Protein AF-A0A6V7JD70-F1 (afdb_monomer_lite)

Sequence (118 aa):
MYSDPYKYSPSQYSVVLLTIDLHSAAPRLDLDSLESGYHGLVKENETLVEVTPQIRALGVKVCSFRIANKHHGDAPFEIVVKERGIAELRALRVLNCEKRRNYKFDIAAVGCNGAQSE

Organism: NCBI:txid1563983

Foldseek 3Di:
DDDDPPPDDLQFKAKEFEAAPDDDDDFEWPDPDNVVGKIWIDTAPFFWIDIPPWTFTDDAAFDAKDWADQPDDDDQWGWAADPRRTITITGVDGDRCNVHRYGYTYMWTAHPVRIIYD

InterPro domains:
  IPR060323 Calsyntenin, N-terminal domain [PF28399] (20-117)

pLDDT: mean 80.75, std 14.86, range [36.03, 96.69]

Radius of gyration: 14.49 Å; chains: 1; bounding box: 30×36×38 Å

Secondary structure (DSSP, 8-state):
-PPPTTS--TTSEEEEEEEE---S-S-EE--S-TTT-EEEEEETT--EEEEESPEEEESSPEEEEEEE--TTS---EEEEE-GGGEEEEEESS---TTT--EEEEEEEEEETTS-B--

Structure (mmCIF, N/CA/C/O backbone):
data_AF-A0A6V7JD70-F1
#
_entry.id   AF-A0A6V7JD70-F1
#
loop_
_atom_site.group_PDB
_atom_site.id
_atom_site.type_symbol
_atom_site.label_atom_id
_atom_site.label_alt_id
_atom_site.label_comp_id
_atom_site.label_asym_id
_atom_site.label_entity_id
_atom_site.label_seq_id
_atom_site.pdbx_PDB_ins_code
_atom_site.Cartn_x
_atom_site.Cartn_y
_atom_site.Cartn_z
_atom_site.occupancy
_atom_site.B_iso_or_equiv
_atom_site.auth_seq_id
_atom_site.auth_comp_id
_atom_site.auth_asym_id
_atom_site.auth_atom_id
_atom_site.pdbx_PDB_model_num
ATOM 1 N N . MET A 1 1 ? 0.426 24.000 4.155 1.00 36.03 1 MET A N 1
ATOM 2 C CA . MET A 1 1 ? -0.680 23.571 5.036 1.00 36.03 1 MET A CA 1
ATOM 3 C C . MET A 1 1 ? -0.138 22.455 5.908 1.00 36.03 1 MET A C 1
ATOM 5 O O . MET A 1 1 ? 0.141 21.390 5.384 1.00 36.03 1 MET A O 1
ATOM 9 N N . TYR A 1 2 ? 0.142 22.745 7.177 1.00 40.34 2 TYR A N 1
ATOM 10 C CA . TYR A 1 2 ? 0.615 21.751 8.143 1.00 40.34 2 TYR A CA 1
ATOM 11 C C . TYR A 1 2 ? -0.624 21.083 8.744 1.00 40.34 2 TYR A C 1
ATOM 13 O O . TYR A 1 2 ? -1.470 21.775 9.310 1.00 40.34 2 TYR A O 1
ATOM 21 N N . SER A 1 3 ? -0.780 19.775 8.557 1.00 42.06 3 SER A N 1
ATOM 22 C CA . SER A 1 3 ? -1.846 19.001 9.194 1.00 42.06 3 SER A CA 1
ATOM 23 C C . SER A 1 3 ? -1.611 18.998 10.705 1.00 42.06 3 SER A C 1
ATOM 25 O O . SER A 1 3 ? -0.525 18.636 11.152 1.00 42.06 3 SER A O 1
ATOM 27 N N . ASP A 1 4 ? -2.600 19.435 11.482 1.00 40.47 4 ASP A N 1
ATOM 28 C CA . ASP A 1 4 ? -2.531 19.485 12.945 1.00 40.47 4 ASP A CA 1
ATOM 29 C C . ASP A 1 4 ? -2.357 18.063 13.529 1.00 40.47 4 ASP A C 1
ATOM 31 O O . ASP A 1 4 ? -3.238 17.216 13.331 1.00 40.47 4 ASP A O 1
ATOM 35 N N . PRO A 1 5 ? -1.245 17.770 14.232 1.00 49.94 5 PRO A N 1
ATOM 36 C CA . PRO A 1 5 ? -0.955 16.435 14.753 1.00 49.94 5 PRO A CA 1
ATOM 37 C C . PRO A 1 5 ? -1.895 15.998 15.891 1.00 49.94 5 PRO A C 1
ATOM 39 O O . PRO A 1 5 ? -1.912 14.815 16.225 1.00 49.94 5 PRO A O 1
ATOM 42 N N . TYR A 1 6 ? -2.711 16.897 16.458 1.00 48.41 6 TYR A N 1
ATOM 43 C CA . TYR A 1 6 ? -3.656 16.577 17.541 1.00 48.41 6 TYR A CA 1
ATOM 44 C C . TYR A 1 6 ? -5.079 16.253 17.066 1.00 48.41 6 TYR A C 1
ATOM 46 O O . TYR A 1 6 ? -5.964 16.001 17.883 1.00 48.41 6 TYR A O 1
ATOM 54 N N . LYS A 1 7 ? -5.325 16.211 15.751 1.00 49.59 7 LYS A N 1
ATOM 55 C CA . LYS A 1 7 ? -6.655 15.899 15.196 1.00 49.59 7 LYS A CA 1
ATOM 56 C C . LYS A 1 7 ? -7.028 14.406 15.266 1.00 49.59 7 LYS A C 1
ATOM 58 O O . LYS A 1 7 ? -8.163 14.038 14.966 1.00 49.59 7 LYS A O 1
ATOM 63 N N . TYR A 1 8 ? -6.089 13.545 15.655 1.00 55.47 8 TYR A N 1
ATOM 64 C CA . TYR A 1 8 ? -6.218 12.091 15.597 1.00 55.47 8 TYR A CA 1
ATOM 65 C C . TYR A 1 8 ? -6.342 11.506 17.008 1.00 55.47 8 TYR A C 1
ATOM 67 O O . TYR A 1 8 ? -5.379 11.514 17.771 1.00 55.47 8 TYR A O 1
ATOM 75 N N . SER A 1 9 ? -7.515 10.966 17.367 1.00 58.69 9 SER A N 1
ATOM 76 C CA . SER A 1 9 ? -7.628 10.133 18.572 1.00 58.69 9 SER A CA 1
ATOM 77 C C . SER A 1 9 ? -6.823 8.846 18.351 1.00 58.69 9 SER A C 1
ATOM 79 O O . SER A 1 9 ? -7.176 8.095 17.439 1.00 58.69 9 SER A O 1
ATOM 81 N N . PRO A 1 10 ? -5.790 8.526 19.156 1.00 61.44 10 PRO A N 1
ATOM 82 C CA . PRO A 1 10 ? -4.916 7.371 18.915 1.00 61.44 10 PRO A CA 1
ATOM 83 C C . PRO A 1 10 ? -5.638 6.016 18.905 1.00 61.44 10 PRO A C 1
ATOM 85 O O . PRO A 1 10 ? -5.079 5.027 18.440 1.00 61.44 10 PRO A O 1
ATOM 88 N N . SER A 1 11 ? -6.856 5.949 19.453 1.00 67.19 11 SER A N 1
ATOM 89 C CA . SER A 1 11 ? -7.700 4.750 19.438 1.00 67.19 11 SER A CA 1
ATOM 90 C C . SER A 1 11 ? -8.355 4.479 18.083 1.00 67.19 11 SER A C 1
ATOM 92 O O . SER A 1 11 ? -8.623 3.327 17.773 1.00 67.19 11 SER A O 1
ATOM 94 N N . GLN A 1 12 ? -8.567 5.512 17.264 1.00 83.81 12 GLN A N 1
ATOM 95 C CA . GLN A 1 12 ? -9.354 5.425 16.031 1.00 83.81 12 GLN A CA 1
ATOM 96 C C . GLN A 1 12 ? -8.512 5.168 14.781 1.00 83.81 12 GLN A C 1
ATOM 98 O O . GLN A 1 12 ? -9.055 5.208 13.683 1.00 83.81 12 GLN A O 1
ATOM 103 N N . TYR A 1 13 ? -7.199 4.965 14.902 1.00 89.31 13 TYR A N 1
ATOM 104 C CA . TYR A 1 13 ? -6.320 4.809 13.744 1.00 89.31 13 TYR A CA 1
ATOM 105 C C . TYR A 1 13 ? -5.372 3.629 13.912 1.00 89.31 13 TYR A C 1
ATOM 107 O O . TYR A 1 13 ? -4.883 3.348 15.008 1.00 89.31 13 TYR A O 1
ATOM 115 N N . SER A 1 14 ? -5.074 2.968 12.796 1.00 90.94 14 SER A N 1
ATOM 116 C CA . SER A 1 14 ? -3.973 2.014 12.694 1.00 90.94 14 SER A CA 1
ATOM 117 C C . SER A 1 14 ? -2.902 2.557 11.754 1.00 90.94 14 SER A C 1
ATOM 119 O O . SER A 1 14 ? -3.201 3.117 10.700 1.00 90.94 14 SER A O 1
ATOM 121 N N . VAL A 1 15 ? -1.644 2.338 12.124 1.00 90.94 15 VAL A N 1
ATOM 122 C CA . VAL A 1 15 ? -0.478 2.603 11.284 1.00 90.94 15 VAL A CA 1
ATOM 123 C C . VAL A 1 15 ? -0.213 1.387 10.403 1.00 90.94 15 VAL A C 1
ATOM 125 O O . VAL A 1 15 ? -0.252 0.241 10.864 1.00 90.94 15 VAL A O 1
ATOM 128 N N . VAL A 1 16 ? 0.070 1.636 9.130 1.00 90.69 16 VAL A N 1
ATOM 129 C CA . VAL A 1 16 ? 0.431 0.621 8.143 1.00 90.69 16 VAL A CA 1
ATOM 130 C C . VAL A 1 16 ? 1.813 0.946 7.597 1.00 90.69 16 VAL A C 1
ATOM 132 O O . VAL A 1 16 ? 2.008 1.984 6.983 1.00 90.69 16 VAL A O 1
ATOM 135 N N . LEU A 1 17 ? 2.779 0.067 7.818 1.00 90.00 17 LEU A N 1
ATOM 136 C CA . LEU A 1 17 ? 4.118 0.187 7.255 1.00 90.00 17 LEU A CA 1
ATOM 137 C C . LEU A 1 17 ? 4.233 -0.779 6.083 1.00 90.00 17 LEU A C 1
ATOM 139 O O . LEU A 1 17 ? 4.088 -1.989 6.274 1.00 90.00 17 LEU A O 1
ATOM 143 N N . LEU A 1 18 ? 4.483 -0.251 4.886 1.00 87.75 18 LEU A N 1
ATOM 144 C CA . LEU A 1 18 ? 4.774 -1.077 3.721 1.00 87.75 18 LEU A CA 1
ATOM 145 C C . LEU A 1 18 ? 6.260 -1.003 3.409 1.00 87.75 18 LEU A C 1
ATOM 147 O O . LEU A 1 18 ? 6.804 0.075 3.173 1.00 87.75 18 LEU A O 1
ATOM 151 N N . THR A 1 19 ? 6.900 -2.160 3.410 1.00 85.62 19 THR A N 1
ATOM 152 C CA . THR A 1 19 ? 8.288 -2.331 2.983 1.00 85.62 19 THR A CA 1
ATOM 153 C C . THR A 1 19 ? 8.327 -2.997 1.612 1.00 85.62 19 THR A C 1
ATOM 155 O O . THR A 1 19 ? 7.290 -3.385 1.070 1.00 85.62 19 THR A O 1
ATOM 158 N N . ILE A 1 20 ? 9.499 -3.044 0.992 1.00 78.62 20 ILE A N 1
ATOM 159 C CA . ILE A 1 20 ? 9.643 -3.552 -0.371 1.00 78.62 20 ILE A CA 1
ATOM 160 C C . ILE A 1 20 ? 10.289 -4.931 -0.315 1.00 78.62 20 ILE A C 1
ATOM 162 O O . ILE A 1 20 ? 11.307 -5.113 0.353 1.00 78.62 20 ILE A O 1
ATOM 166 N N . ASP A 1 21 ? 9.672 -5.896 -0.998 1.00 71.75 21 ASP A N 1
ATOM 167 C CA . ASP A 1 21 ? 10.217 -7.245 -1.147 1.00 71.75 21 ASP A CA 1
ATOM 168 C C . ASP A 1 21 ? 11.270 -7.245 -2.266 1.00 71.75 21 ASP A C 1
ATOM 170 O O . ASP A 1 21 ? 10.946 -7.461 -3.432 1.00 71.75 21 ASP A O 1
ATOM 174 N N . LEU A 1 22 ? 12.522 -6.967 -1.897 1.00 59.62 22 LEU A N 1
ATOM 175 C CA . LEU A 1 22 ? 13.668 -6.822 -2.799 1.00 59.62 22 LEU A CA 1
ATOM 176 C C . LEU A 1 22 ? 14.030 -8.153 -3.481 1.00 59.62 22 LEU A C 1
ATOM 178 O O . LEU A 1 22 ? 14.920 -8.878 -3.031 1.00 59.62 22 LEU A O 1
ATOM 182 N N . HIS A 1 23 ? 13.368 -8.474 -4.592 1.00 55.81 23 HIS A N 1
ATOM 183 C CA . HIS A 1 23 ? 13.772 -9.556 -5.489 1.00 55.81 23 HIS A CA 1
ATOM 184 C C . HIS A 1 23 ? 13.995 -9.002 -6.901 1.00 55.81 23 HIS A C 1
ATOM 186 O O . HIS A 1 23 ? 13.098 -8.471 -7.543 1.00 55.81 23 HIS A O 1
ATOM 192 N N . SER A 1 24 ? 15.227 -9.135 -7.390 1.00 54.41 24 SER A N 1
ATOM 193 C CA . SER A 1 24 ? 15.756 -8.522 -8.612 1.00 54.41 24 SER A CA 1
ATOM 194 C C . SER A 1 24 ? 14.913 -8.754 -9.883 1.00 54.41 24 SER A C 1
ATOM 196 O O . SER A 1 24 ? 15.051 -9.797 -10.526 1.00 54.41 24 SER A O 1
ATOM 198 N N . ALA A 1 25 ? 14.110 -7.761 -10.284 1.00 55.84 25 ALA A N 1
ATOM 199 C CA . ALA A 1 25 ? 13.703 -7.427 -11.659 1.00 55.84 25 ALA A CA 1
ATOM 200 C C . ALA A 1 25 ? 12.902 -6.095 -11.668 1.00 55.84 25 ALA A C 1
ATOM 202 O O . ALA A 1 25 ? 12.599 -5.529 -10.627 1.00 55.84 25 ALA A O 1
ATOM 203 N N . ALA A 1 26 ? 12.614 -5.530 -12.847 1.00 58.38 26 ALA A N 1
ATOM 204 C CA . ALA A 1 26 ? 11.713 -4.374 -13.000 1.00 58.38 26 ALA A CA 1
ATOM 205 C C . ALA A 1 26 ? 10.241 -4.836 -12.953 1.00 58.38 26 ALA A C 1
ATOM 207 O O . ALA A 1 26 ? 9.986 -5.954 -13.402 1.00 58.38 26 ALA A O 1
ATOM 208 N N . PRO A 1 27 ? 9.233 -4.030 -12.551 1.00 61.81 27 PRO A N 1
ATOM 209 C CA . PRO A 1 27 ? 9.190 -2.561 -12.374 1.00 61.81 27 PRO A CA 1
ATOM 210 C C . PRO A 1 27 ? 9.967 -2.021 -11.164 1.00 61.81 27 PRO A C 1
ATOM 212 O O . PRO A 1 27 ? 10.473 -2.797 -10.385 1.00 61.81 27 PRO A O 1
ATOM 215 N N . ARG A 1 28 ? 10.113 -0.699 -11.008 1.00 75.62 28 ARG A N 1
ATOM 216 C CA . ARG A 1 28 ? 10.752 -0.095 -9.816 1.00 75.62 28 ARG A CA 1
ATOM 217 C C . ARG A 1 28 ? 9.771 0.796 -9.082 1.00 75.62 28 ARG A C 1
ATOM 219 O O . ARG A 1 28 ? 9.039 1.534 -9.741 1.00 75.62 28 ARG A O 1
ATOM 226 N N . LEU A 1 29 ? 9.754 0.751 -7.758 1.00 75.50 29 LEU A N 1
ATOM 227 C CA . LEU A 1 29 ? 8.923 1.653 -6.963 1.00 75.50 29 LEU A CA 1
ATOM 228 C C . LEU A 1 29 ? 9.496 3.082 -6.971 1.00 75.50 29 LEU A C 1
ATOM 230 O O . LEU A 1 29 ? 10.707 3.278 -6.925 1.00 75.50 29 LEU A O 1
ATOM 234 N N . ASP A 1 30 ? 8.609 4.072 -7.080 1.00 76.88 30 ASP A N 1
ATOM 235 C CA . ASP A 1 30 ? 8.908 5.512 -7.098 1.00 76.88 30 ASP A CA 1
ATOM 236 C C . ASP A 1 30 ? 9.128 5.994 -5.653 1.00 76.88 30 ASP A C 1
ATOM 238 O O . ASP A 1 30 ? 8.254 6.608 -5.038 1.00 76.88 30 ASP A O 1
ATOM 242 N N . LEU A 1 31 ? 10.254 5.586 -5.064 1.00 74.94 31 LEU A N 1
ATOM 243 C CA . LEU A 1 31 ? 10.667 5.911 -3.700 1.00 74.94 31 LEU A CA 1
ATOM 244 C C . LEU A 1 31 ? 12.101 6.436 -3.696 1.00 74.94 31 LEU A C 1
ATOM 246 O O . LEU A 1 31 ? 12.994 5.812 -4.266 1.00 74.94 31 LEU A O 1
ATOM 250 N N . ASP A 1 32 ? 12.325 7.547 -2.993 1.00 69.88 32 ASP A N 1
ATOM 251 C CA . ASP A 1 32 ? 13.646 8.181 -2.894 1.00 69.88 32 ASP A CA 1
ATOM 252 C C . ASP A 1 32 ? 14.673 7.294 -2.167 1.00 69.88 32 ASP A C 1
ATOM 254 O O . ASP A 1 32 ? 15.869 7.351 -2.4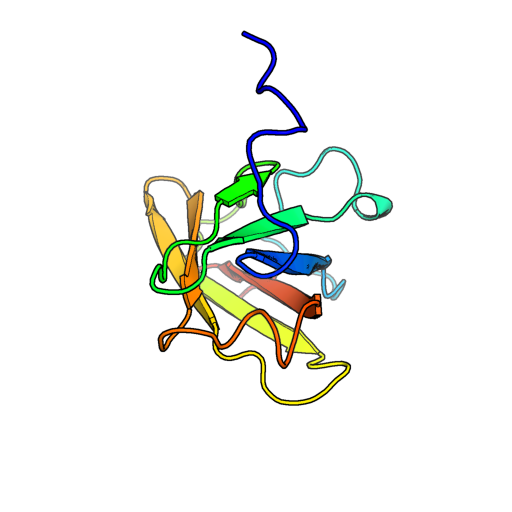48 1.00 69.88 32 ASP A O 1
ATOM 258 N N . SER A 1 33 ? 14.210 6.460 -1.229 1.00 67.12 33 SER A N 1
ATOM 259 C CA . SER A 1 33 ? 15.029 5.480 -0.516 1.00 67.12 33 SER A CA 1
ATOM 260 C C . SER A 1 33 ? 14.206 4.250 -0.134 1.00 67.12 33 SER A C 1
ATOM 262 O O . SER A 1 33 ? 13.146 4.360 0.487 1.00 67.12 33 SER A O 1
ATOM 264 N N . LEU A 1 34 ? 14.739 3.067 -0.452 1.00 63.50 34 LEU A N 1
ATOM 265 C CA . LEU A 1 34 ? 14.159 1.768 -0.092 1.00 63.50 34 LEU A CA 1
ATOM 266 C C . LEU A 1 34 ? 14.106 1.557 1.433 1.00 63.50 34 LEU A C 1
ATOM 268 O O . LEU A 1 34 ? 13.245 0.832 1.925 1.00 63.50 34 LEU A O 1
ATOM 272 N N . GLU A 1 35 ? 14.977 2.234 2.191 1.00 64.00 35 GLU A N 1
ATOM 273 C CA . GLU A 1 35 ? 14.992 2.187 3.660 1.00 64.00 35 GLU A CA 1
ATOM 274 C C . GLU A 1 35 ? 13.824 2.964 4.287 1.00 64.00 35 GLU A C 1
ATOM 276 O O . GLU A 1 35 ? 13.463 2.715 5.435 1.00 64.00 35 GLU A O 1
ATOM 281 N N . SER A 1 36 ? 13.221 3.899 3.542 1.00 69.19 36 SER A N 1
ATOM 282 C CA . SER A 1 36 ? 12.136 4.752 4.046 1.00 69.19 36 SER A CA 1
ATOM 283 C C . SER A 1 36 ? 10.759 4.088 3.957 1.00 69.19 36 SER A C 1
ATOM 285 O O . SER A 1 36 ? 9.885 4.403 4.764 1.00 69.19 36 SER A O 1
ATOM 287 N N . GLY A 1 37 ? 10.565 3.154 3.016 1.00 82.88 37 GLY A N 1
ATOM 288 C CA . GLY A 1 37 ? 9.290 2.467 2.793 1.00 82.88 37 GLY A CA 1
ATOM 289 C C . GLY A 1 37 ? 8.102 3.418 2.588 1.00 82.88 37 GLY A C 1
ATOM 290 O O . GLY A 1 37 ? 8.258 4.601 2.282 1.00 82.88 37 GLY A O 1
ATOM 291 N N . TYR A 1 38 ? 6.893 2.897 2.781 1.00 89.44 38 TYR A N 1
ATOM 292 C CA . TYR A 1 38 ? 5.664 3.684 2.779 1.00 89.44 38 TYR A CA 1
ATOM 293 C C . TYR A 1 38 ? 5.010 3.690 4.157 1.00 89.44 38 TYR A C 1
ATOM 295 O O . TYR A 1 38 ? 4.921 2.659 4.831 1.00 89.44 38 TYR A O 1
ATOM 303 N N . HIS A 1 39 ? 4.477 4.850 4.528 1.00 91.69 39 HIS A N 1
ATOM 304 C CA . HIS A 1 39 ? 3.739 5.050 5.765 1.00 91.69 39 HIS A CA 1
ATOM 305 C C . HIS A 1 39 ? 2.269 5.292 5.443 1.00 91.69 39 HIS A C 1
ATOM 307 O O . HIS A 1 39 ? 1.922 6.235 4.737 1.00 91.69 39 HIS A O 1
ATOM 313 N N . GLY A 1 40 ? 1.411 4.420 5.951 1.00 92.75 40 GLY A N 1
ATOM 314 C CA . GLY A 1 40 ? -0.031 4.455 5.795 1.00 92.75 40 GLY A CA 1
ATOM 315 C C . GLY A 1 40 ? -0.743 4.760 7.108 1.00 92.75 40 GLY A C 1
ATOM 316 O O . GLY A 1 40 ? -0.358 4.248 8.161 1.00 92.75 40 GLY A O 1
ATOM 317 N N . LEU A 1 41 ? -1.818 5.537 7.037 1.00 93.75 41 LEU A N 1
ATOM 318 C CA . LEU A 1 41 ? -2.772 5.727 8.127 1.00 93.75 41 LEU A CA 1
ATOM 319 C C . LEU A 1 41 ? -4.162 5.303 7.665 1.00 93.75 41 LEU A C 1
ATOM 321 O O . LEU A 1 41 ? -4.617 5.685 6.590 1.00 93.75 41 LEU A O 1
ATOM 325 N N . VAL A 1 42 ? -4.839 4.495 8.476 1.00 93.81 42 VAL A N 1
ATOM 326 C CA . VAL A 1 42 ? -6.226 4.089 8.232 1.00 93.81 42 VAL A CA 1
ATOM 327 C C . VAL A 1 42 ? -7.055 4.355 9.469 1.00 93.81 42 VAL A C 1
ATOM 329 O O . VAL A 1 42 ? -6.633 4.048 10.585 1.00 93.81 42 VAL A O 1
ATOM 332 N N . LYS A 1 43 ? -8.229 4.940 9.257 1.00 92.44 43 LYS A N 1
ATOM 333 C CA . LYS A 1 43 ? -9.177 5.278 10.308 1.00 92.44 43 LYS A CA 1
ATOM 334 C C . LYS A 1 43 ? -10.176 4.150 10.531 1.00 92.44 43 LYS A C 1
ATOM 336 O O . LYS A 1 43 ? -10.621 3.489 9.596 1.00 92.44 43 LYS A O 1
ATOM 341 N N . GLU A 1 44 ? -10.572 3.967 11.777 1.00 84.56 44 GLU A N 1
ATOM 342 C CA . GLU A 1 44 ? -11.616 3.044 12.184 1.00 84.56 44 GLU A CA 1
ATOM 343 C C . GLU A 1 44 ? -12.927 3.403 11.468 1.00 84.56 44 GLU A C 1
ATOM 345 O O . GLU A 1 44 ? -13.380 4.549 11.507 1.00 84.56 44 GLU A O 1
ATOM 350 N N . ASN A 1 45 ? -13.531 2.405 10.813 1.00 87.88 45 ASN A N 1
ATOM 351 C CA . ASN A 1 45 ? -14.696 2.506 9.912 1.00 87.88 45 ASN A CA 1
ATOM 352 C C . ASN A 1 45 ? -14.436 3.025 8.491 1.00 87.88 45 ASN A C 1
ATOM 354 O O . ASN A 1 45 ? -15.372 3.091 7.696 1.00 87.88 45 ASN A O 1
ATOM 358 N N . GLU A 1 46 ? -13.190 3.315 8.132 1.00 92.88 46 GLU A N 1
ATOM 359 C CA . GLU A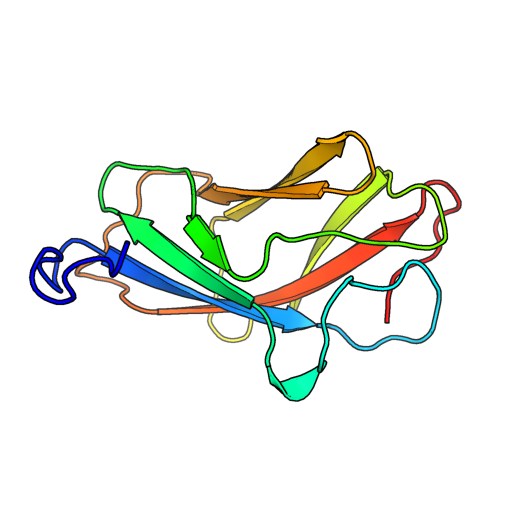 1 46 ? -12.801 3.616 6.756 1.00 92.88 46 GLU A CA 1
ATOM 360 C C . GLU A 1 46 ? -11.967 2.461 6.190 1.00 92.88 46 GLU A C 1
ATOM 362 O O . GLU A 1 46 ? -11.339 1.692 6.921 1.00 92.88 46 GLU A O 1
ATOM 367 N N . THR A 1 47 ? -12.006 2.287 4.869 1.00 94.56 47 THR A N 1
ATOM 368 C CA . THR A 1 47 ? -11.228 1.241 4.191 1.00 94.56 47 THR A CA 1
ATOM 369 C C . THR A 1 47 ? -10.079 1.806 3.374 1.00 94.56 47 THR A C 1
ATOM 371 O O . THR A 1 47 ? -9.129 1.081 3.108 1.00 94.56 47 THR A O 1
ATOM 374 N N . LEU A 1 48 ? -10.122 3.079 2.981 1.00 96.25 48 LEU A N 1
ATOM 375 C CA . LEU A 1 48 ? -9.020 3.710 2.268 1.00 96.25 48 LEU A CA 1
ATOM 376 C C . LEU A 1 48 ? -7.873 4.005 3.240 1.00 96.25 48 LEU A C 1
ATOM 378 O O . LEU A 1 48 ? -8.095 4.581 4.302 1.00 96.25 48 LEU A O 1
ATOM 382 N N . VAL A 1 49 ? -6.657 3.610 2.868 1.00 95.44 49 VAL A N 1
ATOM 383 C CA . VAL A 1 49 ? -5.450 3.940 3.628 1.00 95.44 49 VAL A CA 1
ATOM 384 C C . VAL A 1 49 ? -4.783 5.155 2.993 1.00 95.44 49 VAL A C 1
ATOM 386 O O . VAL A 1 49 ? -4.483 5.159 1.798 1.00 95.44 49 VAL A O 1
ATOM 389 N N . GLU A 1 50 ? -4.520 6.178 3.798 1.00 95.06 50 GLU A N 1
ATOM 390 C CA . GLU A 1 50 ? -3.752 7.352 3.397 1.00 95.06 50 GLU A CA 1
ATOM 391 C C . GLU A 1 50 ? -2.262 7.005 3.414 1.00 95.06 50 GLU A C 1
ATOM 393 O O . GLU A 1 50 ? -1.661 6.922 4.482 1.00 95.06 50 GLU A O 1
ATOM 398 N N . VAL A 1 51 ? -1.670 6.757 2.241 1.00 93.81 51 VAL A N 1
ATOM 399 C CA . VAL A 1 51 ? -0.269 6.325 2.110 1.00 93.81 51 VAL A CA 1
ATOM 400 C C . VAL A 1 51 ? 0.623 7.472 1.638 1.00 93.81 51 VAL A C 1
ATOM 402 O O . VAL A 1 51 ? 0.313 8.140 0.651 1.00 93.81 51 VAL A O 1
ATOM 405 N N . THR A 1 52 ? 1.742 7.673 2.335 1.00 89.88 52 THR A N 1
ATOM 406 C CA . THR A 1 52 ? 2.775 8.663 2.016 1.00 89.88 52 THR A CA 1
ATOM 407 C C . THR A 1 52 ? 4.166 8.005 1.960 1.00 89.88 52 THR A C 1
ATOM 409 O O . THR A 1 52 ? 4.545 7.316 2.913 1.00 89.88 52 THR A O 1
ATOM 412 N N . PRO A 1 53 ? 4.952 8.231 0.888 1.00 90.19 53 PRO A N 1
ATOM 413 C CA . PRO A 1 53 ? 4.536 8.869 -0.367 1.00 90.19 53 PRO A CA 1
ATOM 414 C C . PRO A 1 53 ? 3.498 8.018 -1.122 1.00 90.19 53 PRO A C 1
ATOM 416 O O . PRO A 1 53 ? 3.190 6.897 -0.725 1.00 90.19 53 PRO A O 1
ATOM 419 N N . GLN A 1 54 ? 2.916 8.553 -2.197 1.00 91.31 54 GLN A N 1
ATOM 420 C CA . GLN A 1 54 ? 1.957 7.797 -3.007 1.00 91.31 54 GLN A CA 1
ATOM 421 C C . GLN A 1 54 ? 2.614 6.524 -3.563 1.00 91.31 54 GLN A C 1
ATOM 423 O O . GLN A 1 54 ? 3.711 6.580 -4.116 1.00 91.31 54 GLN A O 1
ATOM 428 N N . ILE A 1 55 ? 1.924 5.383 -3.468 1.00 92.12 55 ILE A N 1
ATOM 429 C CA . ILE A 1 55 ? 2.408 4.137 -4.069 1.00 92.12 55 ILE A CA 1
ATOM 430 C C . ILE A 1 55 ? 2.389 4.303 -5.584 1.00 92.12 55 ILE A C 1
ATOM 432 O O . ILE A 1 55 ? 1.333 4.512 -6.190 1.00 92.12 55 ILE A O 1
ATOM 436 N N . ARG A 1 56 ? 3.563 4.191 -6.197 1.00 90.81 56 ARG A N 1
ATOM 437 C CA . ARG A 1 56 ? 3.725 4.289 -7.640 1.00 90.81 56 ARG A CA 1
ATOM 438 C C . ARG A 1 56 ? 4.906 3.454 -8.096 1.00 90.81 56 ARG A C 1
ATOM 440 O O . ARG A 1 56 ? 5.912 3.365 -7.406 1.00 90.81 56 ARG A O 1
ATOM 447 N N . ALA A 1 57 ? 4.769 2.851 -9.268 1.00 87.69 57 ALA A N 1
ATOM 448 C CA . ALA A 1 57 ? 5.825 2.094 -9.917 1.00 87.69 57 ALA A CA 1
ATOM 449 C C . ALA A 1 57 ? 6.128 2.652 -11.317 1.00 87.69 57 ALA A C 1
ATOM 451 O O . ALA A 1 57 ? 5.224 3.072 -12.045 1.00 87.69 57 ALA A O 1
ATOM 452 N N . LEU A 1 58 ? 7.407 2.639 -11.687 1.00 84.62 58 LEU A N 1
ATOM 453 C CA . LEU A 1 58 ? 7.966 3.171 -12.927 1.00 84.62 58 LEU A CA 1
ATOM 454 C C . LEU A 1 58 ? 8.651 2.070 -13.760 1.00 84.62 58 LEU A C 1
ATOM 456 O O . LEU A 1 58 ? 8.919 0.958 -13.296 1.00 84.62 58 LEU A O 1
ATOM 460 N N . GLY A 1 59 ? 8.970 2.407 -15.012 1.00 81.56 59 GLY A N 1
ATOM 461 C CA . GLY A 1 59 ? 9.686 1.538 -15.949 1.00 81.56 59 GLY A CA 1
ATOM 462 C C . GLY A 1 59 ? 8.741 0.762 -16.862 1.00 81.56 59 GLY A C 1
ATOM 463 O O . GLY A 1 59 ? 8.422 1.223 -17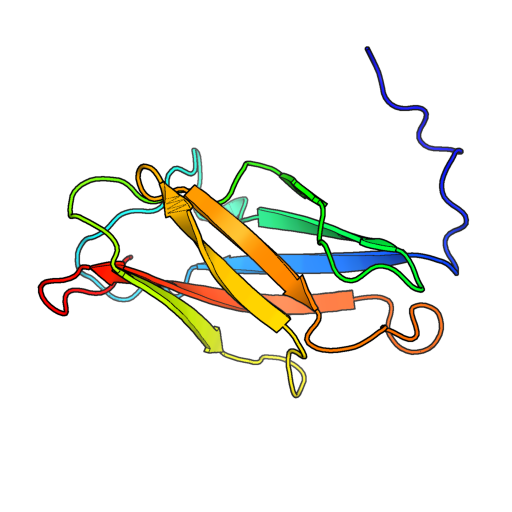.956 1.00 81.56 59 GLY A O 1
ATOM 464 N N . VAL A 1 60 ? 8.297 -0.418 -16.427 1.00 82.06 60 VAL A N 1
ATOM 465 C CA . VAL A 1 60 ? 7.359 -1.253 -17.197 1.00 82.06 60 VAL A CA 1
ATOM 466 C C . VAL A 1 60 ? 5.917 -1.001 -16.769 1.00 82.06 60 VAL A C 1
ATOM 468 O O . VAL A 1 60 ? 5.649 -0.619 -15.631 1.00 82.06 60 VAL A O 1
ATOM 471 N N . LYS A 1 61 ? 4.964 -1.238 -17.677 1.00 85.56 61 LYS A N 1
ATOM 472 C CA . LYS A 1 61 ? 3.535 -1.142 -17.358 1.00 85.56 61 LYS A CA 1
ATOM 473 C C . LYS A 1 61 ? 3.199 -2.116 -16.226 1.00 85.56 61 LYS A C 1
ATOM 475 O O . LYS A 1 61 ? 3.322 -3.325 -16.409 1.00 85.56 61 LYS A O 1
ATOM 480 N N . VAL A 1 62 ? 2.751 -1.584 -15.093 1.00 88.19 62 VAL A N 1
ATOM 481 C CA . VAL A 1 62 ? 2.325 -2.373 -13.931 1.00 88.19 62 VAL A CA 1
ATOM 482 C C . VAL A 1 62 ? 0.885 -2.834 -14.112 1.00 88.19 62 VAL A C 1
ATOM 484 O O . VAL A 1 62 ? 0.016 -2.039 -14.466 1.00 88.19 62 VAL A O 1
ATOM 487 N N . CYS A 1 63 ? 0.651 -4.126 -13.893 1.00 87.62 63 CYS A N 1
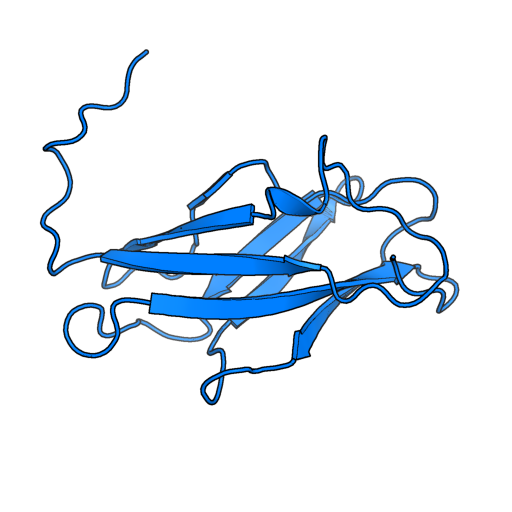ATOM 488 C CA . CYS A 1 63 ? -0.667 -4.752 -13.984 1.00 87.62 63 CYS A CA 1
ATOM 489 C C . CYS A 1 63 ? -1.258 -5.070 -12.604 1.00 87.62 63 CYS A C 1
ATOM 491 O O . CYS A 1 63 ? -2.475 -5.058 -12.447 1.00 87.62 63 CYS A O 1
ATOM 493 N N . SER A 1 64 ? -0.418 -5.324 -11.600 1.00 89.44 64 SER A N 1
ATOM 494 C CA . SER A 1 64 ? -0.858 -5.583 -10.226 1.00 89.44 64 SER A CA 1
ATOM 495 C C . SER A 1 64 ? 0.237 -5.241 -9.222 1.00 89.44 64 SER A C 1
ATOM 497 O O . SER A 1 64 ? 1.411 -5.207 -9.575 1.00 89.44 64 SER A O 1
ATOM 499 N N . PHE A 1 65 ? -0.139 -5.067 -7.959 1.00 90.62 65 PHE A N 1
ATOM 500 C CA . PHE A 1 65 ? 0.785 -5.134 -6.829 1.00 90.62 65 PHE A CA 1
ATOM 501 C C . PHE A 1 65 ? 0.411 -6.340 -5.969 1.00 90.62 65 PHE A C 1
ATOM 503 O O . PHE A 1 65 ? -0.769 -6.655 -5.809 1.00 90.62 65 PHE A O 1
ATOM 510 N N . ARG A 1 66 ? 1.413 -7.018 -5.415 1.00 88.62 66 ARG A N 1
ATOM 511 C CA . ARG A 1 66 ? 1.253 -8.170 -4.530 1.00 88.62 66 ARG A CA 1
ATOM 512 C C . ARG A 1 66 ? 1.674 -7.781 -3.122 1.00 88.62 66 ARG A C 1
ATOM 514 O O . ARG A 1 66 ? 2.742 -7.206 -2.949 1.00 88.62 66 ARG A O 1
ATOM 521 N N . ILE A 1 67 ? 0.875 -8.164 -2.129 1.00 88.62 67 ILE A N 1
ATOM 522 C CA . ILE A 1 67 ? 1.315 -8.176 -0.731 1.00 88.62 67 ILE A CA 1
ATOM 523 C C . ILE A 1 67 ? 2.173 -9.423 -0.507 1.00 88.62 67 ILE A C 1
ATOM 525 O O . ILE A 1 67 ? 1.714 -10.552 -0.706 1.00 88.62 67 ILE A O 1
ATOM 529 N N . ALA A 1 68 ? 3.413 -9.205 -0.100 1.00 81.62 68 ALA A N 1
ATOM 530 C CA . ALA A 1 68 ? 4.399 -10.209 0.254 1.00 81.62 68 ALA A CA 1
ATOM 531 C C . ALA A 1 68 ? 4.675 -10.195 1.770 1.00 81.62 68 ALA A C 1
ATOM 533 O O . ALA A 1 68 ? 4.167 -9.349 2.503 1.00 81.62 68 ALA A O 1
ATOM 534 N N . ASN A 1 69 ? 5.427 -11.198 2.233 1.00 70.06 69 ASN A N 1
ATOM 535 C CA . ASN A 1 69 ? 5.987 -11.314 3.585 1.00 70.06 69 ASN A CA 1
ATOM 536 C C . ASN A 1 69 ? 5.104 -10.758 4.725 1.00 70.06 69 ASN A C 1
ATOM 538 O O . ASN A 1 69 ? 5.299 -9.672 5.278 1.00 70.06 69 ASN A O 1
ATOM 542 N N . LYS A 1 70 ? 4.076 -11.529 5.085 1.00 69.00 70 LYS A N 1
ATOM 543 C CA . LYS A 1 70 ? 3.137 -11.198 6.162 1.00 69.00 70 LYS A CA 1
ATOM 544 C C . LYS A 1 70 ? 3.795 -11.428 7.530 1.00 69.00 70 LYS A C 1
ATOM 546 O O . LYS A 1 70 ? 3.510 -12.419 8.199 1.00 69.00 70 LYS A O 1
ATOM 551 N N . HIS A 1 71 ? 4.682 -10.524 7.945 1.00 60.25 71 HIS A N 1
ATOM 552 C CA . HIS A 1 71 ? 5.531 -10.684 9.133 1.00 60.25 71 HIS A CA 1
ATOM 553 C C . HIS A 1 71 ? 4.775 -11.005 10.439 1.00 60.25 71 HIS A C 1
ATOM 555 O O . HIS A 1 71 ? 5.319 -11.693 11.299 1.00 60.25 71 HIS A O 1
ATOM 561 N N . HIS A 1 72 ? 3.519 -10.560 10.596 1.00 62.12 72 HIS A N 1
ATOM 562 C CA . HIS A 1 72 ? 2.713 -10.797 11.805 1.00 62.12 72 HIS A CA 1
ATOM 563 C C . HIS A 1 72 ? 1.237 -11.096 11.485 1.00 62.12 72 HIS A C 1
ATOM 565 O O . HIS A 1 72 ? 0.334 -10.332 11.842 1.00 62.12 72 HIS A O 1
ATOM 571 N N . GLY A 1 73 ? 0.987 -12.214 10.801 1.00 67.31 73 GLY A N 1
ATOM 572 C CA . GLY A 1 73 ? -0.361 -12.691 10.473 1.00 67.31 73 GLY A CA 1
ATOM 573 C C . GLY A 1 73 ? -0.974 -12.011 9.249 1.00 67.31 73 GLY A C 1
ATOM 574 O O . GLY A 1 73 ? -0.317 -11.234 8.562 1.00 67.31 73 GLY A O 1
ATOM 575 N N . ASP A 1 74 ? -2.245 -12.307 8.965 1.00 72.00 74 ASP A N 1
ATOM 576 C CA . ASP A 1 74 ? -2.905 -11.781 7.770 1.00 72.00 74 ASP A CA 1
ATOM 577 C C . ASP A 1 74 ? -2.928 -10.248 7.734 1.00 72.00 74 ASP A C 1
ATOM 579 O O . ASP A 1 74 ? -3.257 -9.574 8.718 1.00 72.00 74 ASP A O 1
ATOM 583 N N . ALA A 1 75 ? -2.583 -9.721 6.561 1.00 83.69 75 ALA A N 1
ATOM 584 C CA . ALA A 1 75 ? -2.759 -8.336 6.166 1.00 83.69 75 ALA A CA 1
ATOM 585 C C . ALA A 1 75 ? -4.128 -8.239 5.468 1.00 83.69 75 ALA A C 1
ATOM 587 O O . ALA A 1 75 ? -4.246 -8.710 4.335 1.00 83.69 75 ALA A O 1
ATOM 588 N N . PRO A 1 76 ? -5.180 -7.703 6.121 1.00 91.75 76 PRO A N 1
ATOM 589 C CA . PRO A 1 76 ? -6.522 -7.605 5.548 1.00 91.75 76 PRO A CA 1
ATOM 590 C C . PRO A 1 76 ? -6.604 -6.439 4.556 1.00 91.75 76 PRO A C 1
ATOM 592 O O . PRO A 1 76 ? -7.499 -5.606 4.660 1.00 91.75 76 PRO A O 1
ATOM 595 N N . PHE A 1 77 ? -5.647 -6.353 3.636 1.00 94.19 77 PHE A N 1
ATOM 596 C CA . PHE A 1 77 ? -5.519 -5.267 2.681 1.00 94.19 77 PHE A CA 1
ATOM 597 C C . PHE A 1 77 ? -5.435 -5.800 1.254 1.00 94.19 77 PHE A C 1
ATOM 599 O O . PHE A 1 77 ? -5.012 -6.929 1.013 1.00 94.19 77 PHE A O 1
ATOM 606 N N . GLU A 1 78 ? -5.809 -4.948 0.317 1.00 94.75 78 GLU A N 1
ATOM 607 C CA . GLU A 1 78 ? -5.604 -5.101 -1.113 1.00 94.75 78 GLU A CA 1
ATOM 608 C C . GLU A 1 78 ? -4.940 -3.843 -1.668 1.00 94.75 78 GLU A C 1
ATOM 610 O O . GLU A 1 78 ? -5.091 -2.745 -1.123 1.00 94.75 78 GLU A O 1
ATOM 615 N N . ILE A 1 79 ? -4.207 -4.005 -2.766 1.00 94.56 79 ILE A N 1
ATOM 616 C CA . ILE A 1 79 ? -3.576 -2.896 -3.475 1.00 94.56 79 ILE A CA 1
ATOM 617 C C . ILE A 1 79 ? -4.229 -2.797 -4.848 1.00 94.56 79 ILE A C 1
ATOM 619 O O . ILE A 1 79 ? -4.104 -3.698 -5.679 1.00 94.56 79 ILE A O 1
ATOM 623 N N . VAL A 1 80 ? -4.935 -1.698 -5.084 1.00 94.81 80 VAL A N 1
ATOM 624 C CA . VAL A 1 80 ? -5.700 -1.466 -6.307 1.00 94.81 80 VAL A CA 1
ATOM 625 C C . VAL A 1 80 ? -4.891 -0.577 -7.239 1.00 94.81 80 VAL A C 1
ATOM 627 O O . VAL A 1 80 ? -4.693 0.607 -6.957 1.00 94.81 80 VAL A O 1
ATOM 630 N N . VAL A 1 81 ? -4.453 -1.141 -8.368 1.00 92.81 81 VAL A N 1
ATOM 631 C CA . VAL A 1 81 ? -3.773 -0.388 -9.432 1.00 92.81 81 VAL A CA 1
ATOM 632 C C . VAL A 1 81 ? -4.732 0.635 -10.035 1.00 92.81 81 VAL A C 1
ATOM 634 O O . VAL A 1 81 ? -5.878 0.332 -10.367 1.00 92.81 81 VAL A O 1
ATOM 637 N N . LYS A 1 82 ? -4.235 1.855 -10.193 1.00 92.62 82 LYS A N 1
ATOM 638 C CA . LYS A 1 82 ? -4.869 2.974 -10.883 1.00 92.62 82 LYS A CA 1
ATOM 639 C C . LYS A 1 82 ? -4.109 3.278 -12.168 1.00 92.62 82 LYS A C 1
ATOM 641 O O . LYS A 1 82 ? -3.239 2.534 -12.620 1.00 92.62 82 LYS A O 1
ATOM 646 N N . GLU A 1 83 ? -4.450 4.393 -12.790 1.00 87.31 83 GLU A N 1
ATOM 647 C CA . GLU A 1 83 ? -3.762 4.845 -13.986 1.00 87.31 83 GLU 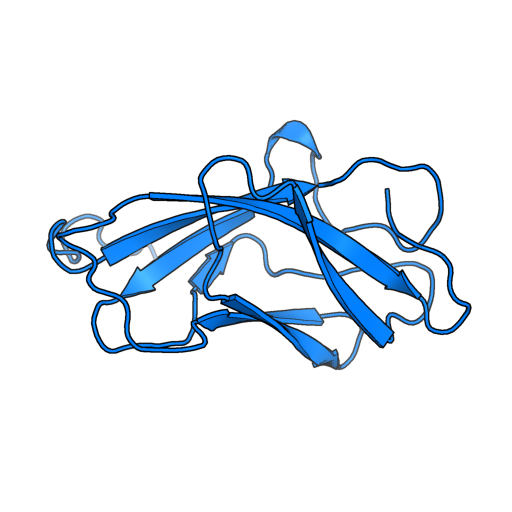A CA 1
ATOM 648 C C . GLU A 1 83 ? -2.280 5.153 -13.716 1.00 87.31 83 GLU A C 1
ATOM 650 O O . GLU A 1 83 ? -1.884 5.549 -12.621 1.00 87.31 83 GLU A O 1
ATOM 655 N N . ARG A 1 84 ? -1.449 4.995 -14.754 1.00 86.12 84 ARG A N 1
ATOM 656 C CA . ARG A 1 84 ? -0.026 5.394 -14.755 1.00 86.12 84 ARG A CA 1
ATOM 657 C C . ARG A 1 84 ? 0.831 4.748 -13.651 1.00 86.12 84 ARG A C 1
ATOM 659 O O . ARG A 1 84 ? 1.806 5.352 -13.209 1.00 86.12 84 ARG A O 1
ATOM 666 N N . GLY A 1 85 ? 0.485 3.527 -13.235 1.00 86.69 85 GLY A N 1
ATOM 667 C CA . GLY A 1 85 ? 1.262 2.755 -12.257 1.00 86.69 85 GLY A CA 1
ATOM 668 C C . GLY A 1 85 ? 1.090 3.215 -10.809 1.00 86.69 85 GLY A C 1
ATOM 669 O O . GLY A 1 85 ? 1.834 2.755 -9.948 1.00 86.69 85 GLY A O 1
ATOM 670 N N . ILE A 1 86 ? 0.135 4.112 -10.544 1.00 92.31 86 ILE A N 1
ATOM 671 C CA . ILE A 1 86 ? -0.268 4.519 -9.194 1.00 92.31 86 ILE A CA 1
ATOM 672 C C . ILE A 1 86 ? -1.089 3.395 -8.555 1.00 92.31 86 ILE A C 1
ATOM 674 O O . ILE A 1 86 ? -1.786 2.663 -9.256 1.00 92.31 86 ILE A O 1
ATOM 678 N N . ALA A 1 87 ? -1.041 3.271 -7.233 1.00 94.69 87 ALA A N 1
ATOM 679 C CA . ALA A 1 87 ? -1.872 2.343 -6.481 1.00 94.69 87 ALA A CA 1
ATOM 680 C C . ALA A 1 87 ? -2.512 2.990 -5.246 1.00 94.69 87 ALA A C 1
ATOM 682 O O . ALA A 1 87 ? -1.937 3.864 -4.602 1.00 94.69 87 ALA A O 1
ATOM 683 N N . GLU A 1 88 ? -3.706 2.509 -4.908 1.00 96.19 88 GLU A N 1
ATOM 684 C CA . GLU A 1 88 ? -4.356 2.753 -3.620 1.00 96.19 88 GLU A CA 1
ATOM 685 C C . GLU A 1 88 ? -4.259 1.502 -2.755 1.00 96.19 88 GLU A C 1
ATOM 687 O O . GLU A 1 88 ? -4.461 0.390 -3.243 1.00 96.19 88 GLU A O 1
ATOM 692 N N . LEU A 1 89 ? -4.027 1.688 -1.460 1.00 96.69 89 LEU A N 1
ATOM 693 C CA . LEU A 1 89 ? -4.136 0.620 -0.478 1.00 96.69 89 LEU A CA 1
ATOM 694 C C . LEU A 1 89 ? -5.513 0.687 0.187 1.00 96.69 89 LEU A C 1
ATOM 696 O O . LEU A 1 89 ? -5.942 1.752 0.638 1.00 96.69 89 LEU A O 1
ATOM 700 N N . ARG A 1 90 ? -6.209 -0.450 0.245 1.00 96.62 90 ARG A N 1
ATOM 701 C CA . ARG A 1 90 ? -7.542 -0.552 0.844 1.00 96.62 90 ARG A CA 1
ATOM 702 C C . ARG A 1 90 ? -7.620 -1.717 1.810 1.00 96.62 90 ARG A C 1
ATOM 704 O O . ARG A 1 90 ? -7.088 -2.785 1.537 1.00 96.62 90 ARG A O 1
ATOM 711 N N . ALA A 1 91 ? -8.298 -1.533 2.932 1.00 94.75 91 ALA A N 1
ATOM 712 C CA . ALA A 1 91 ? -8.669 -2.619 3.817 1.00 94.75 91 ALA A CA 1
ATOM 713 C C . ALA A 1 91 ? -9.837 -3.412 3.207 1.00 94.75 91 ALA A C 1
ATOM 715 O O . ALA A 1 91 ? -10.832 -2.838 2.768 1.00 94.75 91 ALA A O 1
ATOM 716 N N . LEU A 1 92 ? -9.743 -4.740 3.240 1.00 93.69 92 LEU A N 1
ATOM 717 C CA . LEU A 1 92 ? -10.784 -5.665 2.771 1.00 93.69 92 LEU A CA 1
ATOM 718 C C . LEU A 1 92 ? -12.053 -5.623 3.638 1.00 93.69 92 LEU A C 1
ATOM 720 O O . LEU A 1 92 ? -13.103 -6.131 3.254 1.00 93.69 92 LEU A O 1
ATOM 724 N N . ARG A 1 93 ? -11.939 -5.071 4.847 1.00 92.19 93 ARG A N 1
ATOM 725 C CA . ARG A 1 93 ? -13.014 -4.910 5.826 1.00 92.19 93 ARG A CA 1
ATOM 726 C C . ARG A 1 93 ? -12.682 -3.764 6.770 1.00 92.19 93 ARG A C 1
ATOM 728 O O . ARG A 1 93 ? -11.518 -3.387 6.893 1.00 92.19 93 ARG A O 1
ATOM 735 N N . VAL A 1 94 ? -13.690 -3.282 7.492 1.00 91.25 94 VAL A N 1
ATOM 736 C CA . VAL A 1 94 ? -13.486 -2.341 8.599 1.00 91.25 94 VAL A CA 1
ATOM 737 C C . VAL A 1 94 ? -12.532 -2.951 9.628 1.00 91.25 94 VAL A C 1
ATOM 739 O O . VAL A 1 94 ? -12.683 -4.109 10.032 1.00 91.25 94 VAL A O 1
ATOM 742 N N . LEU A 1 95 ? -11.526 -2.173 10.020 1.00 90.88 95 LEU A N 1
ATOM 743 C CA . LEU A 1 95 ? -10.534 -2.568 11.012 1.00 90.88 95 LEU A CA 1
ATOM 744 C C . LEU A 1 95 ? -10.998 -2.169 12.411 1.00 90.88 95 LEU A C 1
ATOM 746 O O . LEU A 1 95 ? -11.632 -1.135 12.582 1.00 90.88 95 LEU A O 1
ATOM 750 N N . ASN A 1 96 ? -10.637 -2.982 13.402 1.00 90.81 96 ASN A N 1
ATOM 751 C CA . ASN A 1 96 ? -10.700 -2.589 14.805 1.00 90.81 96 ASN A CA 1
ATOM 752 C C . ASN A 1 96 ? -9.325 -2.025 15.186 1.00 90.81 96 ASN A C 1
ATOM 754 O O . ASN A 1 96 ? -8.365 -2.787 15.378 1.00 90.81 96 ASN A O 1
ATOM 758 N N . CYS A 1 97 ? -9.224 -0.698 15.207 1.00 90.62 97 CYS A N 1
ATOM 759 C CA . CYS A 1 97 ? -7.956 0.009 15.379 1.00 90.62 97 CYS A CA 1
ATOM 760 C C . CYS A 1 97 ? -7.437 -0.101 16.817 1.00 90.62 97 CYS A C 1
ATOM 762 O O . CYS A 1 97 ? -6.228 -0.221 17.030 1.00 90.62 97 CYS A O 1
ATOM 764 N N . GLU A 1 98 ? -8.340 -0.195 17.795 1.00 88.38 98 GLU A N 1
ATOM 765 C CA . GLU A 1 98 ? -7.988 -0.414 19.198 1.00 88.38 98 GLU A CA 1
ATOM 766 C C . GLU A 1 98 ? -7.292 -1.763 19.421 1.00 88.38 98 GLU A C 1
ATOM 768 O O . GLU A 1 98 ? -6.269 -1.828 20.109 1.00 88.38 98 GLU A O 1
ATOM 773 N N . LYS A 1 99 ? -7.813 -2.831 18.802 1.00 89.31 99 LYS A N 1
ATOM 774 C CA . LYS A 1 99 ? -7.290 -4.200 18.914 1.00 89.31 99 LYS A CA 1
ATOM 775 C C . LYS A 1 99 ? -5.960 -4.369 18.192 1.00 89.31 99 LYS A C 1
ATOM 777 O O . LYS A 1 99 ? -5.097 -5.108 18.667 1.00 89.31 99 LYS A O 1
ATOM 782 N N . ARG A 1 100 ? -5.791 -3.738 17.026 1.00 89.25 100 ARG A N 1
ATOM 783 C CA . ARG A 1 100 ? -4.551 -3.823 16.246 1.00 89.25 100 ARG A CA 1
ATOM 784 C C . ARG A 1 100 ? -4.171 -2.466 15.673 1.00 89.25 100 ARG A C 1
ATOM 786 O O . ARG A 1 100 ? -4.656 -2.045 14.626 1.00 89.25 100 ARG A O 1
ATOM 793 N N . ARG A 1 101 ? -3.206 -1.836 16.337 1.00 89.88 101 ARG A N 1
ATOM 794 C CA . ARG A 1 101 ? -2.716 -0.496 15.998 1.00 89.88 101 ARG A CA 1
ATOM 795 C C . ARG A 1 101 ? -1.675 -0.474 14.886 1.00 89.88 101 ARG A C 1
ATOM 797 O O . ARG A 1 101 ? -1.486 0.568 14.282 1.00 89.88 101 ARG A O 1
ATOM 804 N N . ASN A 1 102 ? -1.010 -1.599 14.612 1.00 89.94 102 ASN A N 1
ATOM 805 C CA . ASN A 1 102 ? 0.098 -1.653 13.661 1.00 89.94 102 ASN A CA 1
ATOM 806 C C . ASN A 1 102 ? -0.040 -2.830 12.689 1.00 89.94 102 ASN A C 1
ATOM 808 O O . ASN A 1 102 ? -0.303 -3.975 13.088 1.00 89.94 102 ASN A O 1
ATOM 812 N N . TYR A 1 103 ? 0.203 -2.544 11.415 1.00 91.19 103 TYR A N 1
ATOM 813 C CA . TYR A 1 103 ? 0.338 -3.517 10.339 1.00 91.19 103 TYR A CA 1
ATOM 814 C C . TYR A 1 103 ? 1.673 -3.293 9.637 1.00 91.19 103 TYR A C 1
ATOM 816 O O . TYR A 1 103 ? 2.047 -2.156 9.375 1.00 91.19 103 TYR A O 1
ATOM 824 N N . LYS A 1 104 ? 2.384 -4.381 9.338 1.00 89.56 104 LYS A N 1
ATOM 825 C CA . LYS A 1 104 ? 3.616 -4.351 8.554 1.00 89.56 104 LYS A CA 1
ATOM 826 C C . LYS A 1 104 ? 3.623 -5.522 7.583 1.00 89.56 104 LYS A C 1
ATOM 828 O O . LYS A 1 104 ? 3.366 -6.652 8.007 1.00 89.56 104 LYS A O 1
ATOM 833 N N . PHE A 1 105 ? 3.879 -5.240 6.315 1.00 90.44 105 PHE A N 1
ATOM 834 C CA . PHE A 1 105 ? 4.003 -6.238 5.256 1.00 90.44 105 PHE A CA 1
ATOM 835 C C . PHE A 1 105 ? 4.816 -5.678 4.093 1.00 90.44 105 PHE A C 1
ATOM 837 O O . PHE A 1 105 ? 4.935 -4.460 3.946 1.00 90.44 105 PHE A O 1
ATOM 844 N N . ASP A 1 106 ? 5.341 -6.576 3.270 1.00 88.56 106 ASP A N 1
ATOM 845 C CA . ASP A 1 106 ? 6.093 -6.192 2.085 1.00 88.56 106 ASP A CA 1
ATOM 846 C C . ASP A 1 106 ? 5.165 -6.075 0.870 1.00 88.56 106 ASP A C 1
ATOM 848 O O . ASP A 1 106 ? 4.091 -6.687 0.823 1.00 88.56 106 ASP A O 1
ATOM 852 N N . ILE A 1 107 ? 5.568 -5.300 -0.133 1.00 88.88 107 ILE A N 1
ATOM 853 C CA . ILE A 1 107 ? 4.882 -5.226 -1.423 1.00 88.88 107 ILE A CA 1
ATOM 854 C C . ILE A 1 107 ? 5.852 -5.415 -2.583 1.00 88.88 107 ILE A C 1
ATOM 856 O O . ILE A 1 107 ? 7.018 -5.041 -2.498 1.00 88.88 107 ILE A O 1
ATOM 860 N N . ALA A 1 108 ? 5.329 -5.955 -3.681 1.00 88.19 108 ALA A N 1
ATOM 861 C CA . ALA A 1 108 ? 6.023 -6.043 -4.960 1.00 88.19 108 ALA A CA 1
ATOM 862 C C . ALA A 1 108 ? 5.083 -5.610 -6.092 1.00 88.19 108 ALA A C 1
ATOM 864 O O . ALA A 1 108 ? 3.941 -6.072 -6.183 1.00 88.19 108 ALA A O 1
ATOM 865 N N . ALA A 1 109 ? 5.543 -4.723 -6.967 1.00 89.19 109 ALA A N 1
ATOM 866 C CA . ALA A 1 109 ? 4.866 -4.374 -8.204 1.00 89.19 109 ALA A CA 1
ATOM 867 C C . ALA A 1 109 ? 5.114 -5.457 -9.261 1.00 89.19 109 ALA A C 1
ATOM 869 O O . ALA A 1 109 ? 6.217 -5.967 -9.413 1.00 89.19 109 ALA A O 1
ATOM 870 N N . VAL A 1 110 ? 4.083 -5.806 -10.022 1.00 87.88 110 VAL A N 1
ATOM 871 C CA . VAL A 1 110 ? 4.138 -6.841 -11.056 1.00 87.88 110 VAL A CA 1
ATOM 872 C C . VAL A 1 110 ? 3.818 -6.201 -12.400 1.00 87.88 110 VAL A C 1
ATOM 874 O O . VAL A 1 110 ? 2.720 -5.683 -12.636 1.00 87.88 110 VAL A O 1
ATOM 877 N N . GLY A 1 111 ? 4.802 -6.220 -13.289 1.00 86.44 111 GLY A N 1
ATOM 878 C CA . GLY A 1 111 ? 4.676 -5.804 -14.673 1.00 86.44 111 GLY A CA 1
ATOM 879 C C . GLY A 1 111 ? 3.725 -6.712 -15.449 1.00 86.44 111 GLY A C 1
ATOM 880 O O . GLY A 1 111 ? 3.632 -7.913 -15.205 1.00 86.44 111 GLY A O 1
ATOM 881 N N . CYS A 1 112 ? 3.041 -6.158 -16.447 1.00 83.81 112 CYS A N 1
ATOM 882 C CA . CYS A 1 112 ? 2.171 -6.924 -17.348 1.00 83.81 112 CYS A CA 1
ATOM 883 C C . CYS A 1 112 ? 2.920 -7.987 -18.176 1.00 83.81 112 CYS A C 1
ATOM 885 O O . CYS A 1 112 ? 2.296 -8.844 -18.789 1.00 83.81 112 CYS A O 1
ATOM 887 N N . ASN A 1 113 ? 4.252 -7.923 -18.206 1.00 81.31 113 ASN A N 1
ATOM 888 C CA . ASN A 1 113 ? 5.144 -8.921 -18.796 1.00 81.31 113 ASN A CA 1
ATOM 889 C C . ASN A 1 113 ? 5.538 -10.043 -17.811 1.00 81.31 113 ASN A C 1
ATOM 891 O O . ASN A 1 113 ? 6.377 -10.870 -18.151 1.00 81.31 113 ASN A O 1
ATOM 895 N N . GLY A 1 114 ? 4.983 -10.051 -16.595 1.00 72.25 114 GLY A N 1
ATOM 896 C CA . GLY A 1 114 ? 5.301 -11.015 -15.540 1.00 72.25 114 GLY A CA 1
ATOM 897 C C . GLY A 1 114 ? 6.548 -10.684 -14.715 1.00 72.25 114 GLY A C 1
ATOM 898 O O . GLY A 1 114 ? 6.844 -11.410 -13.768 1.00 72.25 114 GLY A O 1
ATOM 899 N N . ALA A 1 115 ? 7.267 -9.602 -15.032 1.00 73.06 115 ALA A N 1
ATOM 900 C CA . ALA A 1 115 ? 8.421 -9.168 -1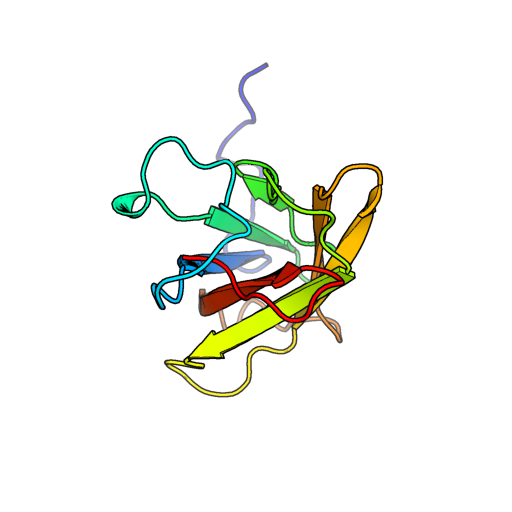4.251 1.00 73.06 115 ALA A CA 1
ATOM 901 C C . ALA A 1 115 ? 7.967 -8.547 -12.913 1.00 73.06 115 ALA A C 1
ATOM 903 O O . ALA A 1 115 ? 6.936 -7.877 -12.867 1.00 73.06 115 ALA A O 1
ATOM 904 N N . GLN A 1 116 ? 8.686 -8.801 -11.821 1.00 69.50 116 GLN A N 1
ATOM 905 C CA . GLN A 1 116 ? 8.342 -8.315 -10.474 1.00 69.50 116 GLN A CA 1
ATOM 906 C C . GLN A 1 116 ? 9.363 -7.281 -10.016 1.00 69.50 116 GLN A C 1
ATOM 908 O O . GLN A 1 116 ? 10.507 -7.367 -10.443 1.00 69.50 116 GLN A O 1
ATOM 913 N N . SER A 1 117 ? 8.942 -6.312 -9.203 1.00 62.59 117 SER A N 1
ATOM 914 C CA . SER A 1 117 ? 9.799 -5.216 -8.768 1.00 62.59 117 SER A CA 1
ATOM 915 C C . SER A 1 117 ? 10.757 -5.584 -7.657 1.00 62.59 117 SER A C 1
ATOM 917 O O . SER A 1 117 ? 10.346 -6.221 -6.690 1.00 62.59 117 SER A O 1
ATOM 919 N N . GLU A 1 118 ? 11.964 -5.039 -7.780 1.00 58.72 118 GLU A N 1
ATOM 920 C CA . GLU A 1 118 ? 12.868 -4.736 -6.671 1.00 58.72 118 GLU A CA 1
ATOM 921 C C . GLU A 1 118 ? 12.270 -3.705 -5.708 1.00 58.72 118 GLU A C 1
ATOM 923 O O . GLU A 1 118 ? 11.605 -2.736 -6.163 1.00 58.72 118 GLU A O 1
#